Protein AF-A0A433MLY9-F1 (afdb_monomer)

Solvent-accessible surface area (backbone atoms only — not comparable to full-atom values): 7203 Å² total; per-residue (Å²): 138,83,82,79,78,81,70,78,76,76,71,72,67,75,70,84,70,76,49,42,46,62,37,40,50,53,26,40,56,45,32,49,52,45,22,71,72,70,66,44,72,66,36,51,52,51,35,58,51,45,57,54,37,39,57,35,33,45,54,26,50,55,26,49,78,68,78,50,72,43,65,69,41,34,51,52,26,37,52,45,41,50,54,51,49,55,52,46,54,56,48,55,71,72,67,62,87,55,69,55,62,52,50,30,45,52,31,48,52,53,23,35,54,45,42,51,47,52,53,52,51,53,55,51,54,55,64,75,76,107

Radius of gyration: 19.31 Å; Cα contacts (8 Å, |Δi|>4): 113; chains: 1; bounding box: 34×22×77 Å

Nearest PDB structures (foldseek):
  5arn-assembly1_A  TM=6.676E-01  e=1.419E+00  Methylosinus trichosporium OB3b
  4etr-assembly2_B  TM=3.488E-01  e=3.522E-01  Pseudomonas aeruginosa PAO1
  1yo7-assembly2_B  TM=5.978E-01  e=2.848E+00  Escherichia coli

Sequence (130 aa):
MSAVVDTPRAKTRPHDSHNPHDVMQQAHDVAEIAANNEGTDLYWGILSLIEKAIEKVERAHSALSVDAYSKELHDKASDELAGLLGVLNAVNTDVKDDGLLHAVETLVIVAKAQIDADNFQAVRASQVAA

pLDDT: mean 82.51, std 17.77, range [35.19, 97.56]

Structure (mmCIF, N/CA/C/O backbone):
data_AF-A0A433MLY9-F1
#
_entry.id   AF-A0A433MLY9-F1
#
loop_
_atom_site.group_PDB
_atom_site.id
_atom_site.type_symbol
_atom_site.label_atom_id
_atom_site.label_alt_id
_atom_site.label_comp_id
_atom_site.label_asym_id
_atom_site.label_entity_id
_atom_site.label_seq_id
_atom_site.pdbx_PDB_ins_code
_atom_site.Cartn_x
_atom_site.Cartn_y
_atom_site.Cartn_z
_atom_site.occupancy
_atom_site.B_iso_or_equiv
_atom_site.auth_seq_id
_atom_site.auth_comp_id
_atom_site.auth_asym_id
_atom_site.auth_atom_id
_atom_site.pdbx_PDB_model_num
ATOM 1 N N . MET A 1 1 ? -16.238 4.682 -58.759 1.00 42.78 1 MET A N 1
ATOM 2 C CA . MET A 1 1 ? -15.692 5.612 -57.750 1.00 42.78 1 MET A CA 1
ATOM 3 C C . MET A 1 1 ? -16.015 5.024 -56.386 1.00 42.78 1 MET A C 1
ATOM 5 O O . MET A 1 1 ? -17.149 5.143 -55.947 1.00 42.78 1 MET A O 1
ATOM 9 N N . SER A 1 2 ? -15.082 4.272 -55.798 1.00 41.66 2 SER A N 1
ATOM 10 C CA . SER A 1 2 ? -15.276 3.639 -54.486 1.00 41.66 2 SER A CA 1
ATOM 11 C C . SER A 1 2 ? -14.932 4.633 -53.388 1.00 41.66 2 SER A C 1
ATOM 13 O O . SER A 1 2 ? -13.820 5.157 -53.364 1.00 41.66 2 SER A O 1
ATOM 15 N N . ALA A 1 3 ? -15.886 4.889 -52.497 1.00 42.25 3 ALA A N 1
ATOM 16 C CA . ALA A 1 3 ? -15.644 5.618 -51.264 1.00 42.25 3 ALA A CA 1
ATOM 17 C C . ALA A 1 3 ? -14.763 4.753 -50.351 1.00 42.25 3 ALA A C 1
ATOM 19 O O . ALA A 1 3 ? -15.157 3.659 -49.949 1.00 42.25 3 ALA A O 1
ATOM 20 N N . VAL A 1 4 ? -13.556 5.236 -50.063 1.00 46.28 4 VAL A N 1
ATOM 21 C CA . VAL A 1 4 ? -12.710 4.696 -48.999 1.00 46.28 4 VAL A CA 1
ATOM 22 C C . VAL A 1 4 ? -13.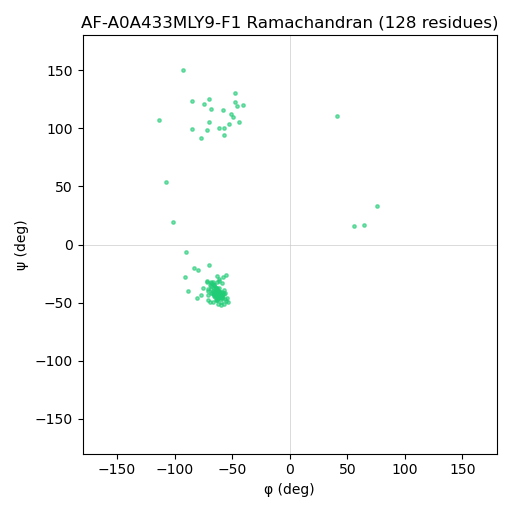385 5.081 -47.688 1.00 46.28 4 VAL A C 1
ATOM 24 O O . VAL A 1 4 ? -13.411 6.251 -47.314 1.00 46.28 4 VAL A O 1
ATOM 27 N N . VAL A 1 5 ? -14.008 4.103 -47.036 1.00 47.97 5 VAL A N 1
ATOM 28 C CA . VAL A 1 5 ? -14.509 4.252 -45.671 1.00 47.97 5 VAL A CA 1
ATOM 29 C C . VAL A 1 5 ? -13.285 4.278 -44.765 1.00 47.97 5 VAL A C 1
ATOM 31 O O . VAL A 1 5 ? -12.699 3.238 -44.464 1.00 47.97 5 VAL A O 1
ATOM 34 N N . ASP A 1 6 ? -12.876 5.485 -44.381 1.00 43.44 6 ASP A N 1
ATOM 35 C CA . ASP A 1 6 ? -11.891 5.708 -43.330 1.00 43.44 6 ASP A CA 1
ATOM 36 C C . ASP A 1 6 ? -12.468 5.128 -42.035 1.00 43.44 6 ASP A C 1
ATOM 38 O O . ASP A 1 6 ? -13.371 5.683 -41.404 1.00 43.44 6 ASP A O 1
ATOM 42 N N . THR A 1 7 ? -12.016 3.927 -41.688 1.00 49.31 7 THR A N 1
ATOM 43 C CA . THR A 1 7 ? -12.365 3.315 -40.411 1.00 49.31 7 THR A CA 1
ATOM 44 C C . THR A 1 7 ? -11.635 4.134 -39.353 1.00 49.31 7 THR A C 1
ATOM 46 O O . THR A 1 7 ? -10.413 4.268 -39.466 1.00 49.31 7 THR A O 1
ATOM 49 N N . PRO A 1 8 ? -12.307 4.695 -38.331 1.00 41.53 8 PRO A N 1
ATOM 50 C CA . PRO A 1 8 ? -11.596 5.397 -37.281 1.00 41.53 8 PRO A CA 1
ATOM 51 C C . PRO A 1 8 ? -10.623 4.395 -36.670 1.00 41.53 8 PRO A C 1
ATOM 53 O O . PRO A 1 8 ? -11.052 3.383 -36.112 1.00 41.53 8 PRO A O 1
ATOM 56 N N . ARG A 1 9 ? -9.312 4.649 -36.797 1.00 42.56 9 ARG A N 1
ATOM 57 C CA . ARG A 1 9 ? -8.309 3.992 -35.956 1.00 42.56 9 ARG A CA 1
ATOM 58 C C . ARG A 1 9 ? -8.829 4.172 -34.544 1.00 42.56 9 ARG A C 1
ATOM 60 O O . ARG A 1 9 ? -8.885 5.305 -34.063 1.00 42.56 9 ARG A O 1
ATOM 67 N N . ALA A 1 10 ? -9.274 3.080 -33.928 1.00 38.50 10 ALA A N 1
ATOM 68 C CA . ALA A 1 10 ? -9.569 3.067 -32.517 1.00 38.50 10 ALA A CA 1
ATOM 69 C C . ALA A 1 10 ? -8.300 3.597 -31.858 1.00 38.50 10 ALA A C 1
ATOM 71 O O . ALA A 1 10 ? -7.277 2.916 -31.822 1.00 38.50 10 ALA A O 1
ATOM 72 N N . LYS A 1 11 ? -8.339 4.861 -31.425 1.00 37.09 11 LYS A N 1
ATOM 73 C CA . LYS A 1 11 ? -7.452 5.326 -30.379 1.00 37.09 11 LYS A CA 1
ATOM 74 C C . LYS A 1 11 ? -7.788 4.368 -29.258 1.00 37.09 11 LYS A C 1
ATOM 76 O O . LYS A 1 11 ? -8.860 4.484 -28.663 1.00 37.09 11 LYS A O 1
ATOM 81 N N . THR A 1 12 ? -6.951 3.351 -29.073 1.00 39.16 12 THR A N 1
ATOM 82 C CA . THR A 1 12 ? -6.837 2.672 -27.795 1.00 39.16 12 THR A CA 1
ATOM 83 C C . THR A 1 12 ? -6.798 3.816 -26.809 1.00 39.16 12 THR A C 1
ATOM 85 O O . THR A 1 12 ? -5.849 4.605 -26.822 1.00 39.16 12 THR A O 1
ATOM 88 N N . ARG A 1 13 ? -7.914 4.019 -26.096 1.00 35.19 13 ARG A N 1
ATOM 89 C CA . ARG A 1 13 ? -7.937 4.951 -24.979 1.00 35.19 13 ARG A CA 1
ATOM 90 C C . ARG A 1 13 ? -6.693 4.573 -24.185 1.00 35.19 13 ARG A C 1
ATOM 92 O O . ARG A 1 13 ? -6.488 3.361 -24.025 1.00 35.19 13 ARG A O 1
ATOM 99 N N . PRO A 1 14 ? -5.823 5.524 -23.802 1.00 40.69 14 PRO A N 1
ATOM 100 C CA . PRO A 1 14 ? -4.822 5.178 -22.814 1.00 40.69 14 PRO A CA 1
ATOM 101 C C . PRO A 1 14 ? -5.626 4.477 -21.728 1.00 40.69 14 PRO A C 1
ATOM 103 O O . PRO A 1 14 ? -6.681 4.976 -21.329 1.00 40.69 14 PRO A O 1
ATOM 106 N N . HIS A 1 15 ? -5.248 3.233 -21.428 1.00 42.34 15 HIS A N 1
ATOM 107 C CA . HIS A 1 15 ? -5.711 2.579 -20.220 1.00 42.34 15 HIS A CA 1
ATOM 108 C C . HIS A 1 15 ? -5.643 3.688 -19.178 1.00 42.34 15 HIS A C 1
ATOM 110 O O . HIS A 1 15 ? -4.575 4.295 -19.079 1.00 42.34 15 HIS A O 1
ATOM 116 N N . ASP A 1 16 ? -6.757 4.053 -18.539 1.00 42.88 16 ASP A N 1
ATOM 117 C CA . ASP A 1 16 ? -6.685 4.896 -17.354 1.00 42.88 16 ASP A CA 1
ATOM 118 C C . ASP A 1 16 ? -5.774 4.093 -16.424 1.00 42.88 16 ASP A C 1
ATOM 120 O O . ASP A 1 16 ? -6.162 3.059 -15.866 1.00 42.88 16 ASP A O 1
ATOM 124 N N . SER A 1 17 ? -4.484 4.417 -16.480 1.00 50.91 17 SER A N 1
ATOM 125 C CA . SER A 1 17 ? -3.414 3.688 -15.839 1.00 50.91 17 SER A CA 1
ATOM 126 C C . SER A 1 17 ? -3.569 4.134 -14.415 1.00 50.91 17 SER A C 1
ATOM 128 O O . SER A 1 17 ? -3.144 5.229 -14.056 1.00 50.91 17 SER A O 1
ATOM 130 N N . HIS A 1 18 ? -4.348 3.358 -13.672 1.00 65.62 18 HIS A N 1
ATOM 131 C CA . HIS A 1 18 ? -4.602 3.598 -12.271 1.00 65.62 18 HIS A CA 1
ATOM 132 C C . HIS A 1 18 ? -3.228 3.761 -11.625 1.00 65.62 18 HIS A C 1
ATOM 134 O O . HIS A 1 18 ? -2.403 2.850 -11.682 1.00 65.62 18 HIS A O 1
ATOM 140 N N . ASN A 1 19 ? -2.950 4.978 -11.170 1.00 84.50 19 ASN A N 1
ATOM 141 C CA . ASN A 1 19 ? -1.659 5.346 -10.635 1.00 84.50 19 ASN A CA 1
ATOM 142 C C . ASN A 1 19 ? -1.551 4.708 -9.245 1.00 84.50 19 ASN A C 1
ATOM 144 O O . ASN A 1 19 ? -2.395 5.019 -8.398 1.00 84.50 19 ASN A O 1
ATOM 148 N N . PRO A 1 20 ? -0.550 3.849 -8.978 1.00 90.75 20 PRO A N 1
ATOM 149 C CA . PRO A 1 20 ? -0.419 3.209 -7.672 1.00 90.75 20 PRO A CA 1
ATOM 150 C C . PRO A 1 20 ? -0.305 4.235 -6.541 1.00 90.75 20 PRO A C 1
ATOM 152 O O . PRO A 1 20 ? -0.750 3.965 -5.429 1.00 90.75 20 PRO A O 1
ATOM 155 N N . HIS A 1 21 ? 0.216 5.433 -6.824 1.00 92.62 21 HIS A N 1
ATOM 156 C CA . HIS A 1 21 ? 0.247 6.535 -5.868 1.00 92.62 21 HIS A CA 1
ATOM 157 C C . HIS A 1 21 ? -1.160 7.021 -5.488 1.00 92.62 21 HIS A C 1
ATOM 159 O O . HIS A 1 21 ? -1.467 7.137 -4.306 1.00 92.62 21 HIS A O 1
ATOM 165 N N . ASP A 1 22 ? -2.042 7.242 -6.466 1.00 93.19 22 ASP A N 1
ATOM 166 C CA . ASP A 1 22 ? -3.407 7.722 -6.209 1.00 93.19 22 ASP A CA 1
ATOM 167 C C . ASP A 1 22 ? -4.234 6.676 -5.448 1.00 93.19 22 ASP A C 1
ATOM 169 O O . ASP A 1 22 ? -5.039 7.018 -4.583 1.00 93.19 22 ASP A O 1
ATOM 173 N N . VAL A 1 23 ? -4.009 5.387 -5.729 1.00 94.62 23 VAL A N 1
ATOM 174 C CA . VAL A 1 23 ? -4.629 4.281 -4.981 1.00 94.62 23 VAL A CA 1
ATOM 175 C C . VAL A 1 23 ? -4.141 4.263 -3.531 1.00 94.62 23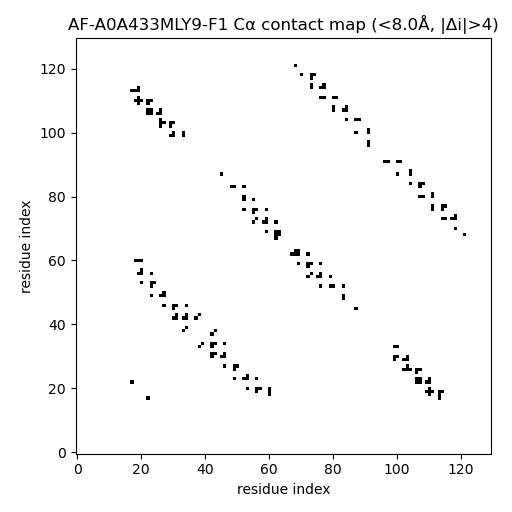 VAL A C 1
ATOM 177 O O . VAL A 1 23 ? -4.938 4.075 -2.613 1.00 94.62 23 VAL A O 1
ATOM 180 N N . MET A 1 24 ? -2.848 4.499 -3.303 1.00 96.88 24 MET A N 1
ATOM 181 C CA . MET A 1 24 ? -2.306 4.596 -1.949 1.00 96.88 24 MET A CA 1
ATOM 182 C C . MET A 1 24 ? -2.799 5.840 -1.206 1.00 96.88 24 MET A C 1
ATOM 184 O O . MET A 1 24 ? -3.040 5.753 -0.004 1.00 96.88 24 MET A O 1
ATOM 188 N N . GLN A 1 25 ? -3.032 6.957 -1.899 1.00 96.75 25 GLN A N 1
ATOM 189 C CA . GLN A 1 25 ? -3.659 8.131 -1.293 1.00 96.75 25 GLN A CA 1
ATOM 190 C C . GLN A 1 25 ? -5.095 7.828 -0.844 1.00 96.75 25 GLN A C 1
ATOM 192 O O . GLN A 1 25 ? -5.481 8.194 0.258 1.00 96.75 25 GLN A O 1
ATOM 197 N N . GLN A 1 26 ? -5.864 7.066 -1.628 1.00 96.19 26 GLN A N 1
ATOM 198 C CA . GLN A 1 26 ? -7.184 6.597 -1.187 1.00 96.19 26 GLN A CA 1
ATOM 199 C C . GLN A 1 26 ? -7.088 5.681 0.042 1.00 96.19 26 GLN A C 1
ATOM 201 O O . GLN A 1 26 ? -7.934 5.754 0.931 1.00 96.19 26 GLN A O 1
ATOM 206 N N . ALA A 1 27 ? -6.066 4.820 0.116 1.00 96.31 27 ALA A N 1
ATOM 207 C CA . ALA A 1 27 ? -5.846 3.976 1.290 1.00 96.31 27 ALA A 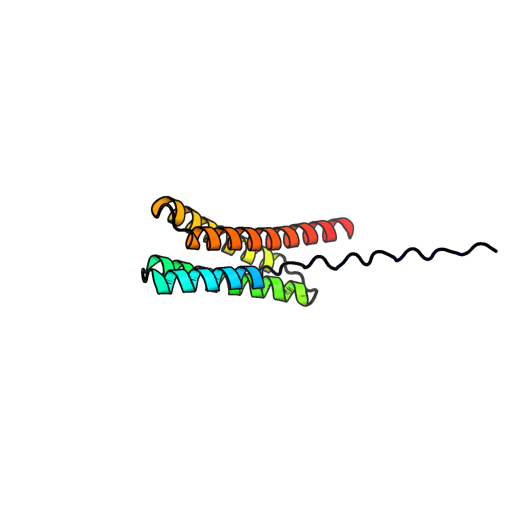CA 1
ATOM 208 C C . ALA A 1 27 ? -5.535 4.813 2.543 1.00 96.31 27 ALA A C 1
ATOM 210 O O . ALA A 1 27 ? -6.009 4.477 3.628 1.00 96.31 27 ALA A O 1
ATOM 211 N N . HIS A 1 28 ? -4.781 5.907 2.386 1.00 97.06 28 HIS A N 1
ATOM 212 C CA . HIS A 1 28 ? -4.512 6.877 3.450 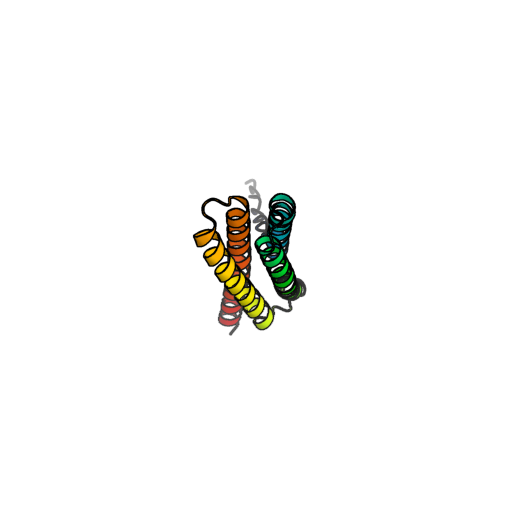1.00 97.06 28 HIS A CA 1
ATOM 213 C C . HIS A 1 28 ? -5.793 7.541 3.938 1.00 97.06 28 HIS A C 1
ATOM 215 O O . HIS A 1 28 ? -6.078 7.449 5.128 1.00 97.06 28 HIS A O 1
ATOM 221 N N . ASP A 1 29 ? -6.613 8.075 3.032 1.00 96.31 29 ASP A N 1
ATOM 222 C CA . ASP A 1 29 ? -7.868 8.739 3.394 1.00 96.31 29 ASP A CA 1
ATOM 223 C C . ASP A 1 29 ? -8.796 7.795 4.192 1.00 96.31 29 ASP A C 1
ATOM 225 O O . ASP A 1 29 ? -9.383 8.175 5.207 1.00 96.31 29 ASP A O 1
ATOM 229 N N . VAL A 1 30 ? -8.908 6.526 3.775 1.00 93.75 30 VAL A N 1
ATOM 230 C CA . VAL A 1 30 ? -9.725 5.522 4.482 1.00 93.75 30 VAL A CA 1
ATOM 231 C C . VAL A 1 30 ? -9.135 5.184 5.855 1.00 93.75 30 VAL A C 1
ATOM 233 O O . VAL A 1 30 ? -9.881 5.071 6.831 1.00 93.75 30 VAL A O 1
ATOM 236 N N . ALA A 1 31 ? -7.813 5.039 5.956 1.00 93.31 31 ALA A N 1
ATOM 237 C CA . ALA A 1 31 ? -7.144 4.761 7.223 1.00 93.31 31 ALA A CA 1
ATOM 238 C C . ALA A 1 31 ? -7.211 5.945 8.197 1.00 93.31 31 ALA A C 1
ATOM 240 O O . ALA A 1 31 ? -7.378 5.731 9.395 1.00 93.31 31 ALA A O 1
ATOM 241 N N . GLU A 1 32 ? -7.142 7.182 7.702 1.00 95.12 32 GLU A N 1
ATOM 242 C CA . GLU A 1 32 ? -7.318 8.394 8.501 1.00 95.12 32 GLU A CA 1
ATOM 243 C C . GLU A 1 32 ? -8.748 8.477 9.048 1.00 95.12 32 GLU A C 1
ATOM 245 O O . GLU A 1 32 ? -8.946 8.756 10.232 1.00 95.12 32 GLU A O 1
ATOM 250 N N . ILE A 1 33 ? -9.757 8.168 8.227 1.00 92.75 33 ILE A N 1
ATOM 251 C CA . ILE A 1 33 ? -11.151 8.075 8.683 1.00 92.75 33 ILE A CA 1
ATOM 252 C C . ILE A 1 33 ? -11.288 7.017 9.785 1.00 92.75 33 ILE A C 1
ATOM 254 O O . ILE A 1 33 ? -11.908 7.287 10.814 1.00 92.75 33 ILE A O 1
ATOM 258 N N . ALA A 1 34 ? -10.701 5.832 9.600 1.00 88.81 34 ALA A N 1
ATOM 259 C CA . ALA A 1 34 ? -10.737 4.768 10.602 1.00 88.81 34 ALA A CA 1
ATOM 260 C C . ALA A 1 34 ? -10.044 5.190 11.911 1.00 88.81 34 ALA A C 1
ATOM 262 O O . ALA A 1 34 ? -10.615 5.036 12.991 1.00 88.81 34 ALA A O 1
ATOM 263 N N . ALA A 1 35 ? -8.865 5.814 11.820 1.00 91.44 35 ALA A N 1
ATOM 264 C CA . ALA A 1 35 ? -8.119 6.319 12.971 1.00 91.44 35 ALA A CA 1
ATOM 265 C C . ALA A 1 35 ? -8.876 7.405 13.741 1.00 91.44 35 ALA A C 1
ATOM 267 O O . ALA A 1 35 ? -8.896 7.384 14.972 1.00 91.44 35 ALA A O 1
ATOM 268 N N . ASN A 1 36 ? -9.550 8.311 13.033 1.00 91.06 36 ASN A N 1
ATOM 269 C CA . ASN A 1 36 ? -10.355 9.363 13.646 1.00 91.06 36 ASN A CA 1
ATOM 270 C C . ASN A 1 36 ? -11.649 8.837 14.288 1.00 91.06 36 ASN A C 1
ATOM 272 O O . ASN A 1 36 ? -12.098 9.403 15.284 1.00 91.06 36 ASN A O 1
ATOM 276 N N . ASN A 1 37 ? -12.250 7.776 13.739 1.00 86.62 37 ASN A N 1
ATOM 277 C CA . ASN A 1 37 ? -13.502 7.211 14.252 1.00 86.62 37 ASN A CA 1
ATOM 278 C C . ASN A 1 37 ? -13.290 6.292 15.461 1.00 86.62 37 ASN A C 1
ATOM 280 O O . ASN A 1 37 ? -14.017 6.400 16.446 1.00 86.62 37 ASN A O 1
ATOM 284 N N . GLU A 1 38 ? -12.309 5.394 15.385 1.00 83.50 38 GLU A N 1
ATOM 285 C CA . GLU A 1 38 ? -12.064 4.375 16.413 1.00 83.50 38 GLU A CA 1
ATOM 286 C C . GLU A 1 38 ? -11.076 4.865 17.481 1.00 83.50 38 GLU A C 1
ATOM 288 O O . GLU A 1 38 ? -11.126 4.441 18.636 1.00 83.50 38 GLU A O 1
ATOM 293 N N . GLY A 1 39 ? -10.168 5.779 17.115 1.00 74.31 39 GLY A N 1
ATOM 294 C CA . GLY A 1 39 ? -9.259 6.441 18.051 1.00 74.31 39 GLY A CA 1
ATOM 295 C C . GLY A 1 39 ? -8.248 5.519 18.738 1.00 74.31 39 GLY A C 1
ATOM 296 O O . GLY A 1 39 ? -7.680 5.913 19.756 1.00 74.31 39 GLY A O 1
ATOM 297 N N . THR A 1 40 ? -8.022 4.304 18.228 1.00 83.88 40 THR A N 1
ATOM 298 C CA . THR A 1 40 ? -7.085 3.344 18.833 1.00 83.88 40 THR A CA 1
ATOM 299 C C . THR A 1 40 ? -5.682 3.446 18.229 1.00 83.88 40 THR A C 1
ATOM 301 O O . THR A 1 40 ? -5.513 3.757 17.047 1.00 83.88 40 THR A O 1
ATOM 304 N N . ASP A 1 41 ? -4.660 3.130 19.035 1.00 88.56 41 ASP A N 1
ATOM 305 C CA . ASP A 1 41 ? -3.247 3.124 18.617 1.00 88.56 41 ASP A CA 1
ATOM 306 C C . ASP A 1 41 ? -2.987 2.226 17.396 1.00 88.56 41 ASP A C 1
ATOM 308 O O . ASP A 1 41 ? -2.063 2.473 16.621 1.00 88.56 41 ASP A O 1
ATOM 312 N N . LEU A 1 42 ? -3.818 1.198 17.202 1.00 89.81 42 LEU A N 1
ATOM 313 C CA . LEU A 1 42 ? -3.760 0.299 16.055 1.00 89.81 42 LEU A CA 1
ATOM 314 C C . LEU A 1 42 ? -3.951 1.058 14.735 1.00 89.81 42 LEU A C 1
ATOM 316 O O . LEU A 1 42 ? -3.120 0.937 13.836 1.00 89.81 42 LEU A O 1
ATOM 320 N N . TYR A 1 43 ? -5.012 1.861 14.622 1.00 90.94 43 TYR A N 1
ATOM 321 C CA . TYR A 1 43 ? -5.305 2.596 13.390 1.00 90.94 43 TYR A CA 1
ATOM 322 C C . TYR A 1 43 ? -4.278 3.691 13.122 1.00 90.94 43 TYR A C 1
ATOM 324 O O . TYR A 1 43 ? -3.857 3.860 11.981 1.00 90.94 43 TYR A O 1
ATOM 332 N N . TRP A 1 44 ? -3.804 4.379 14.165 1.00 93.44 44 TRP A N 1
ATOM 333 C CA . TRP A 1 44 ? -2.707 5.343 14.032 1.00 93.44 44 TRP A CA 1
ATOM 334 C C . TRP A 1 44 ? -1.404 4.675 13.576 1.00 93.44 44 TRP A C 1
ATOM 336 O O . TRP A 1 44 ? -0.665 5.228 12.755 1.00 93.44 44 TRP A O 1
ATOM 346 N N . GLY A 1 45 ? -1.142 3.459 14.062 1.00 94.06 45 GLY A N 1
ATOM 347 C CA . GLY A 1 45 ? -0.036 2.627 13.600 1.00 94.06 45 GLY A CA 1
ATOM 348 C C . GLY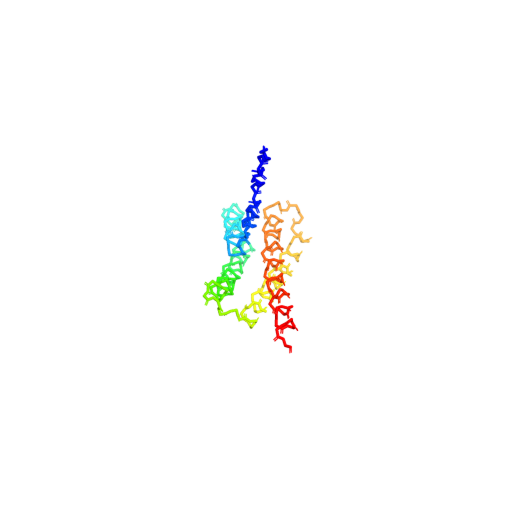 A 1 45 ? -0.166 2.255 12.122 1.00 94.06 45 GLY A C 1
ATOM 349 O O . GLY A 1 45 ? 0.801 2.392 11.374 1.00 94.06 45 GLY A O 1
ATOM 350 N N . ILE A 1 46 ? -1.357 1.845 11.680 1.00 93.94 46 ILE A N 1
ATOM 351 C CA . ILE A 1 46 ? -1.641 1.504 10.277 1.00 93.94 46 ILE A CA 1
ATOM 352 C C . ILE A 1 46 ? -1.506 2.731 9.373 1.00 93.94 46 ILE A C 1
ATOM 354 O O . ILE A 1 46 ? -0.832 2.650 8.346 1.00 93.94 46 ILE A O 1
ATOM 358 N N . LEU A 1 47 ? -2.057 3.878 9.777 1.00 95.56 47 LEU A N 1
ATOM 359 C CA . LEU A 1 47 ? -1.924 5.140 9.049 1.00 95.56 47 LEU A CA 1
ATOM 360 C C . LEU A 1 47 ? -0.449 5.513 8.843 1.00 95.56 47 LEU A C 1
ATOM 362 O O . LEU A 1 47 ? -0.023 5.769 7.719 1.00 95.56 47 LEU A O 1
ATOM 366 N N . SER A 1 48 ? 0.365 5.416 9.899 1.00 95.94 48 SER A N 1
ATOM 367 C CA . SER A 1 48 ? 1.809 5.689 9.831 1.00 95.94 48 SER A CA 1
ATOM 368 C C . SER A 1 48 ? 2.560 4.749 8.876 1.00 95.94 48 SER A C 1
ATOM 370 O O . SER A 1 48 ? 3.585 5.123 8.300 1.00 95.94 48 SER A O 1
ATOM 372 N N . LEU A 1 49 ? 2.107 3.500 8.729 1.00 96.69 49 LEU A N 1
ATOM 373 C CA . LEU A 1 49 ? 2.687 2.552 7.772 1.00 96.69 49 LEU A CA 1
ATOM 374 C C . LEU A 1 49 ? 2.265 2.878 6.334 1.00 96.69 49 LEU A C 1
ATOM 376 O O . LEU A 1 49 ? 3.088 2.784 5.425 1.00 96.69 49 LEU A O 1
ATOM 380 N N . ILE A 1 50 ? 1.021 3.310 6.130 1.00 96.94 50 ILE A N 1
ATOM 381 C CA . ILE A 1 50 ? 0.521 3.741 4.820 1.00 96.94 50 ILE A CA 1
ATOM 382 C C . ILE A 1 50 ? 1.281 4.973 4.324 1.00 96.94 50 ILE A C 1
ATOM 384 O O . ILE A 1 50 ? 1.713 4.988 3.176 1.00 96.94 50 ILE A O 1
ATOM 388 N N . GLU A 1 51 ? 1.528 5.963 5.183 1.00 97.00 51 GLU A N 1
ATOM 389 C CA . GLU A 1 51 ? 2.306 7.162 4.832 1.00 97.00 51 GLU A CA 1
ATOM 390 C C . GLU A 1 51 ? 3.725 6.817 4.354 1.00 97.00 51 GLU A C 1
ATOM 392 O O . GLU A 1 51 ? 4.210 7.354 3.357 1.00 97.00 51 GLU A O 1
ATOM 397 N N . LYS A 1 52 ? 4.382 5.854 5.013 1.00 96.12 52 LYS A N 1
ATOM 398 C CA . LYS A 1 52 ? 5.693 5.346 4.575 1.00 96.12 52 LYS A CA 1
ATOM 399 C C . LYS A 1 52 ? 5.612 4.633 3.230 1.00 96.12 52 LYS A C 1
ATOM 401 O O . LYS A 1 52 ? 6.495 4.813 2.389 1.00 96.12 52 LYS A O 1
ATOM 406 N N . ALA A 1 53 ? 4.573 3.828 3.021 1.00 96.50 53 ALA A N 1
ATOM 407 C CA . ALA A 1 53 ? 4.362 3.128 1.762 1.00 96.50 53 ALA A CA 1
ATOM 408 C C . ALA A 1 53 ? 4.098 4.107 0.605 1.00 96.50 53 ALA A C 1
ATOM 410 O O . ALA A 1 53 ? 4.672 3.927 -0.471 1.00 96.50 53 ALA A O 1
ATOM 411 N N . ILE A 1 54 ? 3.331 5.180 0.839 1.00 97.00 54 ILE A N 1
ATOM 412 C CA . ILE A 1 54 ? 3.120 6.270 -0.128 1.00 97.00 54 ILE A CA 1
ATOM 413 C C . ILE A 1 54 ? 4.458 6.852 -0.581 1.00 97.00 54 ILE A C 1
ATOM 415 O O . ILE A 1 54 ? 4.699 6.922 -1.781 1.00 97.00 54 ILE A O 1
ATOM 419 N N . GLU A 1 55 ? 5.370 7.173 0.343 1.00 95.38 55 GLU A N 1
ATOM 420 C CA . GLU A 1 55 ? 6.691 7.722 -0.002 1.00 95.38 55 GLU A CA 1
ATOM 421 C C . GLU A 1 55 ? 7.483 6.788 -0.941 1.00 95.38 55 GLU A C 1
ATOM 423 O O . GLU A 1 55 ? 8.181 7.236 -1.857 1.00 95.38 55 GLU A O 1
ATOM 428 N N . LYS A 1 56 ? 7.402 5.464 -0.736 1.00 94.50 56 LYS A N 1
ATOM 429 C CA . LYS A 1 56 ? 8.079 4.491 -1.614 1.00 94.50 56 LYS A CA 1
ATOM 430 C C . LYS A 1 56 ? 7.422 4.414 -2.986 1.00 94.50 56 LYS A C 1
ATOM 432 O O . LYS A 1 56 ? 8.134 4.394 -3.992 1.00 94.50 56 LYS A O 1
ATOM 437 N N . VAL A 1 57 ? 6.093 4.395 -3.022 1.00 94.19 57 VAL A N 1
ATOM 438 C CA . VAL A 1 57 ? 5.312 4.345 -4.261 1.00 94.19 57 VAL A CA 1
ATOM 439 C C . VAL A 1 57 ? 5.496 5.623 -5.079 1.00 94.19 57 VAL A C 1
ATOM 441 O O . VAL A 1 57 ? 5.728 5.534 -6.281 1.00 94.19 57 VAL A O 1
ATOM 444 N N . GLU A 1 58 ? 5.508 6.797 -4.446 1.00 93.31 58 GLU A N 1
ATOM 445 C CA . GLU A 1 58 ? 5.776 8.085 -5.096 1.00 93.31 58 GLU A CA 1
ATOM 446 C C . GLU A 1 58 ? 7.152 8.095 -5.770 1.00 93.31 58 GLU A C 1
ATOM 448 O O . GLU A 1 58 ? 7.289 8.522 -6.918 1.00 93.31 58 GLU A O 1
ATOM 453 N N . ARG A 1 59 ? 8.184 7.577 -5.092 1.00 91.88 59 ARG A N 1
ATOM 454 C CA . ARG A 1 59 ? 9.541 7.482 -5.654 1.00 91.88 59 ARG A CA 1
ATOM 455 C C . ARG A 1 59 ? 9.616 6.523 -6.838 1.00 91.88 59 ARG A C 1
ATOM 457 O O . ARG A 1 59 ? 10.274 6.847 -7.826 1.00 91.88 59 ARG A O 1
ATOM 464 N N . ALA A 1 60 ? 8.967 5.362 -6.750 1.00 89.69 60 ALA A N 1
ATOM 465 C CA . ALA A 1 60 ? 8.893 4.414 -7.861 1.00 89.69 60 ALA A CA 1
ATOM 466 C C . ALA A 1 60 ? 8.156 5.026 -9.064 1.00 89.69 60 ALA A C 1
ATOM 468 O O . ALA A 1 60 ? 8.685 5.032 -10.176 1.00 89.69 60 ALA A O 1
ATOM 469 N N . HIS A 1 61 ? 6.999 5.642 -8.819 1.00 87.06 61 HIS A N 1
ATOM 470 C CA . HIS A 1 61 ? 6.191 6.298 -9.842 1.00 87.06 61 HIS A CA 1
ATOM 471 C C . HIS A 1 61 ? 6.925 7.475 -10.502 1.00 87.06 61 HIS A C 1
ATOM 473 O O . HIS A 1 61 ? 6.936 7.604 -11.725 1.00 87.06 61 HIS A O 1
ATOM 479 N N . SER A 1 62 ? 7.610 8.301 -9.711 1.00 86.44 62 SER A N 1
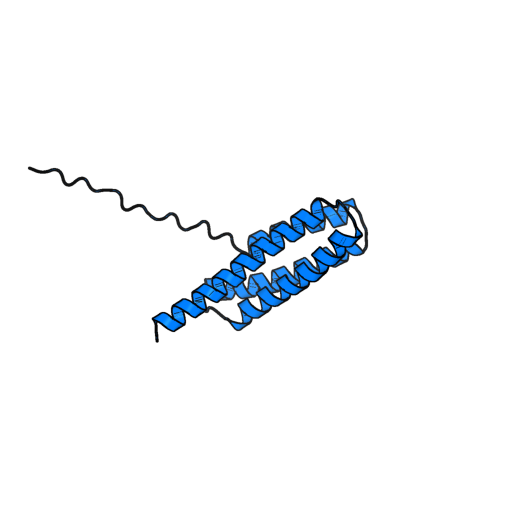ATOM 480 C CA . SER A 1 62 ? 8.402 9.428 -10.218 1.00 86.44 62 SER A CA 1
ATOM 481 C C . SER A 1 62 ? 9.565 8.978 -11.102 1.00 86.44 62 SER A C 1
ATOM 483 O O . SER A 1 62 ? 9.927 9.676 -12.042 1.00 86.44 62 SER A O 1
ATOM 485 N N . ALA A 1 63 ? 10.156 7.809 -10.834 1.00 82.19 63 ALA A N 1
ATOM 486 C CA . ALA A 1 63 ? 11.184 7.237 -11.702 1.00 82.19 63 ALA A CA 1
ATOM 487 C C . ALA A 1 63 ? 10.605 6.770 -13.048 1.00 82.19 63 ALA A C 1
ATOM 489 O O . ALA A 1 63 ? 11.259 6.900 -14.082 1.00 82.19 63 ALA A O 1
ATOM 490 N N . LEU A 1 64 ? 9.369 6.263 -13.046 1.00 75.31 64 LEU A N 1
ATOM 491 C CA . LEU A 1 64 ? 8.657 5.866 -14.259 1.00 75.31 64 LEU A CA 1
ATOM 492 C C . LEU A 1 64 ? 8.283 7.081 -15.128 1.00 75.31 64 LEU A C 1
ATOM 494 O O . LEU A 1 64 ? 8.447 7.033 -16.343 1.00 75.31 64 LEU A O 1
ATOM 498 N N . SER A 1 65 ? 7.824 8.180 -14.518 1.00 71.00 65 SER A N 1
ATOM 499 C CA . SER A 1 65 ? 7.336 9.368 -15.239 1.00 71.00 65 SER A CA 1
ATOM 500 C C . SER A 1 65 ? 8.423 10.180 -15.955 1.00 71.00 65 SER A C 1
ATOM 502 O O . SER A 1 65 ? 8.108 10.961 -16.852 1.00 71.00 65 SER A O 1
ATOM 504 N N . VAL A 1 66 ? 9.696 9.986 -15.598 1.00 73.19 66 VAL A N 1
ATOM 505 C CA . VAL A 1 66 ? 10.856 10.633 -16.241 1.00 73.19 66 VAL A CA 1
ATOM 506 C C . VAL A 1 66 ? 11.599 9.711 -17.220 1.00 73.19 66 VAL A C 1
ATOM 508 O O . VAL A 1 66 ? 12.770 9.949 -17.511 1.00 73.19 66 VAL A O 1
ATOM 511 N N . ASP A 1 67 ? 10.949 8.641 -17.697 1.00 66.94 67 ASP A N 1
ATOM 512 C CA . ASP A 1 67 ? 11.529 7.588 -18.554 1.00 66.94 67 ASP A CA 1
ATOM 513 C C . ASP A 1 67 ? 12.781 6.901 -17.955 1.00 66.94 67 ASP A C 1
ATOM 515 O O . ASP A 1 67 ? 13.519 6.196 -18.645 1.00 66.94 67 ASP A O 1
ATOM 519 N N . ALA A 1 68 ? 13.023 7.060 -16.650 1.00 75.88 68 ALA A N 1
ATOM 520 C CA . ALA A 1 68 ? 14.164 6.491 -15.936 1.00 75.88 68 ALA A CA 1
ATOM 521 C C . ALA A 1 68 ? 13.716 5.336 -15.040 1.00 75.88 68 ALA A C 1
ATOM 523 O O . ALA A 1 68 ? 13.982 5.332 -13.833 1.00 75.88 68 ALA A O 1
ATOM 524 N N . TYR A 1 69 ? 13.024 4.357 -15.634 1.00 82.25 69 TYR A N 1
ATOM 525 C CA . TYR A 1 69 ? 12.557 3.181 -14.910 1.00 82.25 69 TYR A CA 1
ATOM 526 C C . TYR A 1 69 ? 13.679 2.609 -14.029 1.00 82.25 69 TYR A C 1
ATOM 528 O O . TYR A 1 69 ? 14.739 2.201 -14.513 1.00 82.25 69 TYR A O 1
ATOM 536 N N . SER A 1 70 ? 13.429 2.573 -12.721 1.00 88.19 70 SER A N 1
ATOM 537 C CA . SER A 1 70 ? 14.359 2.032 -11.739 1.00 88.19 70 SER A CA 1
ATOM 538 C C . SER A 1 70 ? 13.762 0.787 -11.113 1.00 88.19 70 SER A C 1
ATOM 540 O O . SER A 1 70 ? 12.852 0.874 -10.283 1.00 88.19 70 SER A O 1
ATOM 542 N N . LYS A 1 71 ? 14.309 -0.373 -11.493 1.00 88.56 71 LYS A N 1
ATOM 543 C CA . LYS A 1 71 ? 13.918 -1.666 -10.921 1.00 88.56 71 LYS A CA 1
ATOM 544 C C . LYS A 1 71 ? 14.080 -1.668 -9.402 1.00 88.56 71 LYS A C 1
ATOM 546 O O . LYS A 1 71 ? 13.203 -2.134 -8.698 1.00 88.56 71 LYS A O 1
ATOM 551 N N . GLU A 1 72 ? 15.165 -1.089 -8.895 1.00 92.25 72 GLU A N 1
ATOM 552 C CA . GLU A 1 72 ? 15.421 -1.019 -7.455 1.00 92.25 72 GLU A CA 1
ATOM 553 C C . GLU A 1 72 ? 14.330 -0.236 -6.708 1.00 92.25 72 GLU A C 1
ATOM 555 O O . GLU A 1 72 ? 13.932 -0.629 -5.613 1.00 92.25 72 GLU A O 1
ATOM 560 N N . LEU A 1 73 ? 13.834 0.867 -7.280 1.00 93.19 73 LEU A N 1
ATOM 561 C CA . LEU A 1 73 ? 12.768 1.651 -6.650 1.00 93.19 73 LEU A CA 1
ATOM 562 C C . LEU A 1 73 ? 11.424 0.917 -6.680 1.00 93.19 73 LEU A C 1
ATOM 564 O O . LEU A 1 73 ? 10.716 0.932 -5.675 1.00 93.19 73 LEU A O 1
ATOM 568 N N . HIS A 1 74 ? 11.100 0.239 -7.783 1.00 92.12 74 HIS A N 1
ATOM 569 C CA . HIS A 1 74 ? 9.867 -0.543 -7.897 1.00 92.12 74 HIS A CA 1
ATOM 570 C C . HIS A 1 74 ? 9.903 -1.813 -7.032 1.00 92.12 74 HIS A C 1
ATOM 572 O O . HIS A 1 74 ? 8.906 -2.133 -6.392 1.00 92.12 74 HIS A O 1
ATOM 578 N N . ASP A 1 75 ? 11.046 -2.502 -6.934 1.00 93.75 75 ASP A N 1
ATOM 579 C CA . ASP A 1 75 ? 11.244 -3.627 -6.007 1.00 93.75 75 ASP A CA 1
ATOM 580 C C . ASP A 1 75 ? 11.032 -3.166 -4.553 1.00 93.75 75 ASP A C 1
ATOM 582 O O . ASP A 1 75 ? 10.234 -3.754 -3.829 1.00 93.75 75 ASP A O 1
ATOM 586 N N . LYS A 1 76 ? 11.666 -2.055 -4.140 1.00 95.81 76 LYS A N 1
ATOM 587 C CA . LYS A 1 76 ? 11.496 -1.493 -2.786 1.00 95.81 76 LYS A CA 1
ATOM 588 C C . LYS A 1 76 ? 10.050 -1.104 -2.485 1.00 95.81 76 LYS A C 1
ATOM 590 O O . LYS A 1 76 ? 9.591 -1.326 -1.370 1.00 95.81 76 LYS A O 1
ATOM 595 N N . ALA A 1 77 ? 9.343 -0.513 -3.449 1.00 95.81 77 ALA A N 1
ATOM 596 C CA . ALA A 1 77 ? 7.928 -0.190 -3.290 1.00 95.81 77 ALA A CA 1
ATOM 597 C C . ALA A 1 77 ? 7.074 -1.462 -3.161 1.00 95.81 77 ALA A C 1
ATOM 599 O O . ALA A 1 77 ? 6.231 -1.539 -2.272 1.00 95.81 77 ALA A O 1
ATOM 600 N N . SER A 1 78 ? 7.327 -2.484 -3.986 1.00 95.94 78 SER A N 1
ATOM 601 C CA . SER A 1 78 ? 6.653 -3.786 -3.883 1.00 95.94 78 SER A CA 1
ATOM 602 C C . SER A 1 78 ? 6.872 -4.440 -2.515 1.00 95.94 78 SER A C 1
ATOM 604 O O . SER A 1 78 ? 5.913 -4.937 -1.920 1.00 95.94 78 SER A O 1
ATOM 606 N N . ASP A 1 79 ? 8.108 -4.442 -2.013 1.00 97.31 79 ASP A N 1
ATOM 607 C CA . ASP A 1 79 ? 8.461 -5.053 -0.729 1.00 97.31 79 ASP A CA 1
ATOM 608 C C . ASP A 1 79 ? 7.804 -4.322 0.449 1.00 97.31 79 ASP A C 1
ATOM 610 O O . ASP A 1 79 ? 7.268 -4.965 1.354 1.00 97.31 79 ASP A O 1
ATOM 614 N N . GLU A 1 80 ? 7.776 -2.986 0.419 1.00 97.56 80 GLU A N 1
ATOM 615 C CA . GLU A 1 80 ? 7.092 -2.177 1.435 1.00 97.56 80 GLU A CA 1
ATOM 616 C C . GLU A 1 80 ? 5.586 -2.484 1.460 1.00 97.56 80 GLU A C 1
ATOM 618 O O . GLU A 1 80 ? 5.017 -2.742 2.522 1.00 97.56 80 GLU A O 1
ATOM 623 N N . LEU A 1 81 ? 4.943 -2.542 0.286 1.00 97.44 81 LEU A N 1
ATOM 624 C CA . LEU A 1 81 ? 3.523 -2.885 0.174 1.00 97.44 81 LEU A CA 1
ATOM 625 C C . LEU A 1 81 ? 3.243 -4.328 0.617 1.00 97.44 81 LEU A C 1
ATOM 627 O O . LEU A 1 81 ? 2.225 -4.585 1.255 1.00 97.44 81 LEU A O 1
ATOM 631 N N . ALA A 1 82 ? 4.145 -5.275 0.340 1.00 97.25 82 ALA A N 1
ATOM 632 C CA . ALA A 1 82 ? 4.032 -6.644 0.844 1.00 97.25 82 ALA A CA 1
ATOM 633 C C . ALA A 1 82 ? 4.107 -6.698 2.380 1.00 97.25 82 ALA A C 1
ATOM 635 O O . ALA A 1 82 ? 3.330 -7.418 3.010 1.00 97.25 82 ALA A O 1
ATOM 636 N N . GLY A 1 83 ? 5.010 -5.918 2.982 1.00 96.88 83 GLY A N 1
ATOM 637 C CA . GLY A 1 83 ? 5.112 -5.775 4.433 1.00 96.88 83 GLY A CA 1
ATOM 638 C C . GLY A 1 83 ? 3.834 -5.201 5.047 1.00 96.88 83 GLY A C 1
ATOM 639 O O . GLY A 1 83 ? 3.307 -5.764 6.008 1.00 96.88 83 GLY A O 1
ATOM 640 N N . LEU A 1 84 ? 3.292 -4.136 4.447 1.00 97.19 84 LEU A N 1
ATOM 641 C CA . LEU A 1 84 ? 2.030 -3.522 4.864 1.00 97.19 84 LEU A CA 1
ATOM 642 C C . LEU A 1 84 ? 0.855 -4.508 4.782 1.00 97.19 84 LEU A C 1
ATOM 644 O O . LEU A 1 84 ? 0.093 -4.622 5.739 1.00 97.19 84 LEU A O 1
ATOM 648 N N . LEU A 1 85 ? 0.737 -5.278 3.696 1.00 96.56 85 LEU A N 1
ATOM 649 C CA . LEU A 1 85 ? -0.285 -6.327 3.576 1.00 96.56 85 LEU A CA 1
ATOM 650 C C . LEU A 1 85 ? -0.140 -7.412 4.645 1.00 96.56 85 LEU A C 1
ATOM 652 O O . LEU A 1 85 ? -1.142 -7.895 5.164 1.00 96.56 85 LEU A O 1
ATOM 656 N N . GLY A 1 86 ? 1.092 -7.775 5.009 1.00 94.69 86 GLY A N 1
ATOM 657 C CA . GLY A 1 86 ? 1.344 -8.705 6.109 1.00 94.69 86 GLY A CA 1
ATOM 658 C C . GLY A 1 86 ? 0.773 -8.202 7.436 1.00 94.69 86 GLY A C 1
ATOM 659 O O . GLY A 1 86 ? 0.134 -8.967 8.159 1.00 94.69 86 GLY A O 1
ATOM 660 N N . VAL A 1 87 ? 0.953 -6.910 7.730 1.00 93.75 87 VAL A N 1
ATOM 661 C CA . VAL A 1 87 ? 0.382 -6.267 8.923 1.00 93.75 87 VAL A CA 1
ATOM 662 C C . VAL A 1 87 ? -1.142 -6.211 8.837 1.00 93.75 87 VAL A C 1
ATOM 664 O O . VAL A 1 87 ? -1.809 -6.647 9.771 1.00 93.75 87 VAL A O 1
ATOM 667 N N . LEU A 1 88 ? -1.702 -5.734 7.723 1.00 92.88 88 LEU A N 1
ATOM 668 C CA . LEU A 1 88 ? -3.153 -5.602 7.546 1.00 92.88 88 LEU A CA 1
ATOM 669 C C . LEU A 1 88 ? -3.874 -6.948 7.676 1.00 92.88 88 LEU A C 1
ATOM 671 O O . LEU A 1 88 ? -4.868 -7.037 8.388 1.00 92.88 88 LEU A O 1
ATOM 675 N N . ASN A 1 89 ? -3.336 -8.014 7.081 1.00 90.88 89 ASN A N 1
ATOM 676 C CA . ASN A 1 89 ? -3.909 -9.355 7.191 1.00 90.88 89 ASN A CA 1
ATOM 677 C C . ASN A 1 89 ? -3.858 -9.892 8.635 1.00 90.88 89 ASN A C 1
ATOM 679 O O . ASN A 1 89 ? -4.823 -10.486 9.125 1.00 90.88 89 ASN A O 1
ATOM 683 N N . ALA A 1 90 ? -2.751 -9.652 9.350 1.00 88.75 90 ALA A N 1
ATOM 684 C CA . ALA A 1 90 ? -2.632 -10.036 10.756 1.00 88.75 90 ALA A CA 1
ATOM 685 C C . ALA A 1 90 ? -3.675 -9.319 11.628 1.00 88.75 90 ALA A C 1
ATOM 687 O O . ALA A 1 90 ? -4.294 -9.946 12.485 1.00 88.75 90 ALA A O 1
ATOM 688 N N . VAL A 1 91 ? -3.904 -8.030 11.368 1.00 87.31 91 VAL A N 1
ATOM 689 C CA . VAL A 1 91 ? -4.886 -7.218 12.092 1.00 87.31 91 VAL A CA 1
ATOM 690 C C . VAL A 1 91 ? -6.319 -7.620 11.739 1.00 87.31 91 VAL A C 1
ATOM 692 O O . VAL A 1 91 ? -7.116 -7.873 12.636 1.00 87.31 91 VAL A O 1
ATOM 695 N N . ASN A 1 92 ? -6.653 -7.758 10.454 1.00 83.31 92 ASN A N 1
ATOM 696 C CA . ASN A 1 92 ? -8.000 -8.136 10.011 1.00 83.31 92 ASN A CA 1
ATOM 697 C C . ASN A 1 92 ? -8.422 -9.523 10.523 1.00 83.31 92 ASN A C 1
ATOM 699 O O . ASN A 1 92 ? -9.600 -9.755 10.796 1.00 83.31 92 ASN A O 1
ATOM 703 N N . THR A 1 93 ? -7.462 -10.431 10.721 1.00 78.75 93 THR A N 1
ATOM 704 C CA . THR A 1 93 ? -7.717 -11.736 11.349 1.00 78.75 93 THR A CA 1
ATOM 705 C C . THR A 1 93 ? -8.112 -11.611 12.831 1.00 78.75 93 THR A C 1
ATOM 707 O O . THR A 1 93 ? -8.898 -12.428 13.318 1.00 78.75 93 THR A O 1
ATOM 710 N N . ASP A 1 94 ? -7.590 -10.606 13.542 1.00 76.88 94 ASP A N 1
ATOM 711 C CA . ASP A 1 94 ? -7.800 -10.400 14.983 1.00 76.88 94 ASP A CA 1
ATOM 712 C C . ASP A 1 94 ? -9.058 -9.565 15.285 1.00 76.88 94 ASP A C 1
ATOM 714 O O . ASP A 1 94 ? -9.820 -9.893 16.195 1.00 76.88 94 ASP A O 1
ATOM 718 N N . VAL A 1 95 ? -9.326 -8.525 14.485 1.00 69.81 95 VAL A N 1
ATOM 719 C CA . VAL A 1 95 ? -10.370 -7.524 14.777 1.00 69.81 95 VAL A CA 1
ATOM 720 C C . VAL A 1 95 ? -11.780 -7.968 14.354 1.00 69.81 95 VAL A C 1
ATOM 722 O O . VAL A 1 95 ? -12.737 -7.467 14.927 1.00 69.81 95 VAL A O 1
ATOM 725 N N . LYS A 1 96 ? -11.915 -8.947 13.439 1.00 60.97 96 LYS A N 1
ATOM 726 C CA . LYS A 1 96 ? -13.175 -9.482 12.861 1.00 60.97 96 LYS A CA 1
ATOM 727 C C . LYS A 1 96 ? -14.232 -8.412 12.516 1.00 60.97 96 LYS A C 1
ATOM 729 O O . LYS A 1 96 ? -14.921 -7.893 13.384 1.00 60.97 96 LYS A O 1
ATOM 734 N N . ASP A 1 97 ? -14.457 -8.218 11.216 1.00 64.88 97 ASP A N 1
ATOM 735 C CA . ASP A 1 97 ? -15.501 -7.356 10.626 1.00 64.88 97 ASP A CA 1
ATOM 736 C C . ASP A 1 97 ? -15.239 -5.835 10.663 1.00 64.88 97 ASP A C 1
ATOM 738 O O . ASP A 1 97 ? -16.179 -5.038 10.689 1.00 64.88 97 ASP A O 1
ATOM 742 N N . ASP A 1 98 ? -13.978 -5.402 10.557 1.00 77.56 98 ASP A N 1
ATOM 743 C CA . ASP A 1 98 ? -13.677 -4.002 10.235 1.00 77.56 98 ASP A CA 1
ATOM 744 C C . ASP A 1 98 ? -13.695 -3.763 8.715 1.00 77.56 98 ASP A C 1
ATOM 746 O O . ASP A 1 98 ? -12.739 -4.038 7.981 1.00 77.56 98 ASP A O 1
ATOM 750 N N . GLY A 1 99 ? -14.817 -3.224 8.232 1.00 82.75 99 GLY A N 1
ATOM 751 C CA . GLY A 1 99 ? -15.003 -2.903 6.819 1.00 82.75 99 GLY A CA 1
ATOM 752 C 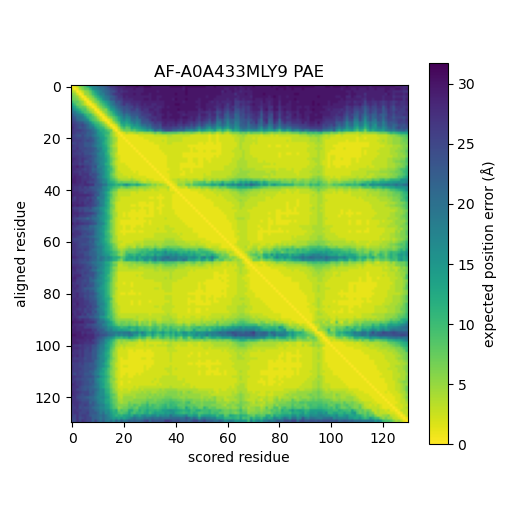C . GLY A 1 99 ? -14.047 -1.830 6.282 1.00 82.75 99 GLY A C 1
ATOM 753 O O . GLY A 1 99 ? -13.742 -1.849 5.089 1.00 82.75 99 GLY A O 1
ATOM 754 N N . LEU A 1 100 ? -13.550 -0.919 7.127 1.00 87.81 100 LEU A N 1
ATOM 755 C CA . LEU A 1 100 ? -12.599 0.113 6.709 1.00 87.81 100 LEU A CA 1
ATOM 756 C C . LEU A 1 100 ? -11.198 -0.478 6.553 1.00 87.81 100 LEU A C 1
ATOM 758 O O . LEU A 1 100 ? -10.556 -0.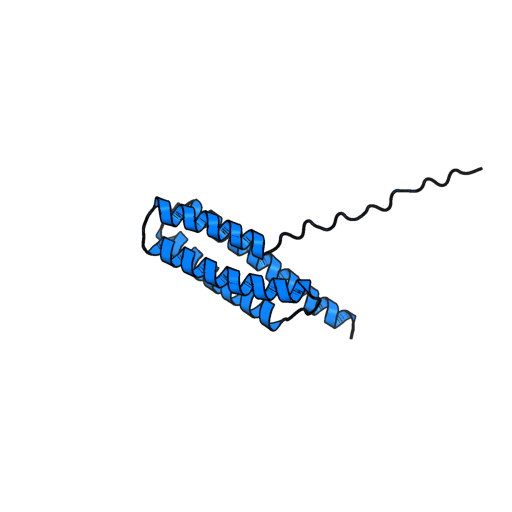232 5.534 1.00 87.81 100 LEU A O 1
ATOM 762 N N . LEU A 1 101 ? -10.742 -1.320 7.485 1.00 87.94 101 LEU A N 1
ATOM 763 C CA . LEU A 1 101 ? -9.439 -1.985 7.345 1.00 87.94 101 LEU A CA 1
ATOM 764 C C . LEU A 1 101 ? -9.398 -2.970 6.176 1.00 87.94 101 LEU A C 1
ATOM 766 O O . LEU A 1 101 ? -8.378 -3.059 5.489 1.00 87.94 101 LEU A O 1
ATOM 770 N N . HIS A 1 102 ? -10.499 -3.660 5.879 1.00 91.12 102 HIS A N 1
ATOM 771 C CA . HIS A 1 102 ? -10.588 -4.465 4.658 1.00 91.12 102 HIS A CA 1
ATOM 772 C C . HIS A 1 102 ? -10.583 -3.617 3.378 1.00 91.12 102 HIS A C 1
ATOM 774 O O . HIS A 1 102 ? -10.017 -4.034 2.361 1.00 91.12 102 HIS A O 1
ATOM 780 N N . ALA A 1 103 ? -11.176 -2.420 3.403 1.00 91.94 103 ALA A N 1
ATOM 781 C CA . ALA A 1 103 ? -11.089 -1.493 2.279 1.00 91.94 103 ALA A CA 1
ATOM 782 C C . ALA A 1 103 ? -9.644 -1.007 2.066 1.00 91.94 103 ALA A C 1
ATOM 784 O O . ALA A 1 103 ? -9.158 -1.039 0.935 1.00 91.94 103 ALA A O 1
ATOM 785 N N . VAL A 1 104 ? -8.932 -0.652 3.143 1.00 93.75 104 VAL A N 1
ATOM 786 C CA . VAL A 1 104 ? -7.498 -0.311 3.103 1.00 93.75 104 VAL A CA 1
ATOM 787 C C . VAL A 1 104 ? -6.686 -1.466 2.517 1.00 93.75 104 VAL A C 1
ATOM 789 O O . VAL A 1 104 ? -5.937 -1.262 1.566 1.00 93.75 104 VAL A O 1
ATOM 792 N N . GLU A 1 105 ? -6.865 -2.688 3.022 1.00 94.88 105 GLU A N 1
ATOM 793 C CA . GLU A 1 105 ? -6.192 -3.887 2.505 1.00 94.88 105 GLU A CA 1
ATOM 794 C C . GLU A 1 105 ? -6.423 -4.071 1.001 1.00 94.88 105 GLU A C 1
ATOM 796 O O . GLU A 1 105 ? -5.474 -4.279 0.245 1.00 94.88 105 GLU A O 1
ATOM 801 N N . THR A 1 106 ? -7.667 -3.917 0.547 1.00 94.56 106 THR A N 1
ATOM 802 C CA . THR A 1 106 ? -8.021 -4.034 -0.872 1.00 94.56 106 THR A CA 1
ATOM 803 C C . THR A 1 106 ? -7.291 -2.998 -1.728 1.00 94.56 106 THR A C 1
ATOM 805 O O . THR A 1 106 ? -6.758 -3.338 -2.785 1.00 94.56 106 THR A O 1
ATOM 808 N N . LEU A 1 107 ? -7.226 -1.744 -1.278 1.00 96.06 107 LEU A N 1
ATOM 809 C CA . LEU A 1 107 ? -6.522 -0.677 -1.994 1.00 96.06 107 LEU A CA 1
ATOM 810 C C . LEU A 1 107 ? -5.014 -0.952 -2.064 1.00 96.06 107 LEU A C 1
ATOM 812 O O . LEU A 1 107 ? -4.414 -0.828 -3.132 1.00 96.06 107 LEU A O 1
ATOM 816 N N . VAL A 1 108 ? -4.411 -1.425 -0.970 1.00 96.56 108 VAL A N 1
ATOM 817 C CA . VAL A 1 108 ? -2.987 -1.794 -0.939 1.00 96.56 108 VAL A CA 1
ATOM 818 C C . VAL A 1 108 ? -2.695 -2.975 -1.879 1.00 96.56 108 VAL A C 1
ATOM 820 O O . VAL A 1 108 ? -1.684 -2.955 -2.584 1.00 96.56 108 VAL A O 1
ATOM 823 N N . ILE A 1 109 ? -3.587 -3.973 -1.972 1.00 96.44 109 ILE A N 1
ATOM 824 C CA . ILE A 1 109 ? -3.475 -5.073 -2.952 1.00 96.44 109 ILE A CA 1
ATOM 825 C C . ILE A 1 109 ? -3.448 -4.520 -4.381 1.00 96.44 109 ILE A C 1
ATOM 827 O O . ILE A 1 109 ? -2.608 -4.927 -5.187 1.00 96.44 109 ILE A O 1
ATOM 831 N N . VAL A 1 110 ? -4.353 -3.591 -4.698 1.00 95.50 110 VAL A N 1
ATOM 832 C CA . VAL A 1 110 ? -4.445 -2.984 -6.033 1.00 95.50 110 VAL A CA 1
ATOM 833 C C . VAL A 1 110 ? -3.177 -2.195 -6.368 1.00 95.50 110 VAL A C 1
ATOM 835 O O . VAL A 1 110 ? -2.610 -2.401 -7.443 1.00 95.50 110 VAL A O 1
ATOM 838 N N . ALA A 1 111 ? -2.694 -1.351 -5.450 1.00 94.94 111 ALA A N 1
ATOM 839 C CA . ALA A 1 111 ? -1.464 -0.585 -5.644 1.00 94.94 111 ALA A CA 1
ATOM 840 C C . ALA A 1 111 ? -0.250 -1.505 -5.852 1.00 94.94 111 ALA A C 1
ATOM 842 O O . ALA A 1 111 ? 0.557 -1.289 -6.759 1.00 94.94 111 ALA A O 1
ATOM 843 N N . LYS A 1 112 ? -0.146 -2.584 -5.065 1.00 95.62 112 LYS A N 1
ATOM 844 C CA . LYS A 1 112 ? 0.943 -3.554 -5.213 1.00 95.62 112 LYS A CA 1
ATOM 845 C C . LYS A 1 112 ? 0.895 -4.257 -6.566 1.00 95.62 112 LYS A C 1
ATOM 847 O O . LYS A 1 112 ? 1.919 -4.356 -7.237 1.00 95.62 112 LYS A O 1
ATOM 852 N N . ALA A 1 113 ? -0.281 -4.722 -6.982 1.00 94.31 113 ALA A N 1
ATOM 853 C CA . ALA A 1 113 ? -0.443 -5.417 -8.255 1.00 94.31 113 ALA A CA 1
ATOM 854 C C . ALA A 1 113 ? -0.022 -4.544 -9.450 1.00 94.31 113 ALA A C 1
ATOM 856 O O . ALA A 1 113 ? 0.507 -5.064 -10.431 1.00 94.31 113 ALA A O 1
ATOM 857 N N . GLN A 1 114 ? -0.220 -3.227 -9.359 1.00 92.56 114 GLN A N 1
ATOM 858 C CA . GLN A 1 114 ? 0.231 -2.270 -10.371 1.00 92.56 114 GLN A CA 1
ATOM 859 C C . GLN A 1 114 ? 1.758 -2.144 -10.393 1.00 92.56 114 GLN A C 1
ATOM 861 O O . GLN A 1 114 ? 2.355 -2.328 -11.450 1.00 92.56 114 GLN A O 1
ATOM 866 N N . ILE A 1 115 ? 2.400 -1.952 -9.235 1.00 91.94 115 ILE A N 1
ATOM 867 C CA . ILE A 1 115 ? 3.871 -1.910 -9.134 1.00 91.94 115 ILE A CA 1
ATOM 868 C C . ILE A 1 115 ? 4.511 -3.212 -9.649 1.00 91.94 115 ILE A C 1
ATOM 870 O O . ILE A 1 115 ? 5.506 -3.183 -10.375 1.00 91.94 115 ILE A O 1
ATOM 874 N N . ASP A 1 116 ? 3.931 -4.366 -9.317 1.00 92.44 116 ASP A N 1
ATOM 875 C CA . ASP A 1 116 ? 4.406 -5.669 -9.795 1.00 92.44 116 ASP A CA 1
ATOM 876 C C . ASP A 1 116 ? 4.240 -5.819 -11.316 1.00 92.44 116 ASP A C 1
ATOM 878 O O . ASP A 1 116 ? 5.100 -6.396 -11.991 1.00 92.44 116 ASP A O 1
ATOM 882 N N . ALA A 1 117 ? 3.144 -5.295 -11.871 1.00 89.56 117 ALA A N 1
ATOM 883 C CA . ALA A 1 117 ? 2.911 -5.293 -13.308 1.00 89.56 117 ALA A CA 1
ATOM 884 C C . ALA A 1 117 ? 3.935 -4.414 -14.042 1.00 89.56 117 ALA A C 1
ATOM 886 O O . ALA A 1 117 ? 4.478 -4.857 -15.058 1.00 89.56 117 ALA A O 1
ATOM 887 N N . ASP A 1 118 ? 4.253 -3.233 -13.509 1.00 86.50 118 ASP A N 1
ATOM 888 C CA . ASP A 1 118 ? 5.282 -2.339 -14.055 1.00 86.50 118 ASP A CA 1
ATOM 889 C C . ASP A 1 118 ? 6.658 -3.023 -14.047 1.00 86.50 118 ASP A C 1
ATOM 891 O O . ASP A 1 118 ? 7.353 -3.061 -15.070 1.00 86.50 118 ASP A O 1
ATOM 895 N N . ASN A 1 119 ? 6.999 -3.683 -12.933 1.00 85.19 119 ASN A N 1
ATOM 896 C CA . ASN A 1 119 ? 8.199 -4.512 -12.804 1.00 85.19 119 ASN A CA 1
ATOM 897 C C . ASN A 1 119 ? 8.288 -5.580 -13.902 1.00 85.19 119 ASN A C 1
ATOM 899 O O . ASN A 1 119 ? 9.314 -5.737 -14.575 1.00 85.19 119 ASN A O 1
ATOM 903 N N . PHE A 1 120 ? 7.201 -6.325 -14.102 1.00 85.62 120 PHE A N 1
ATOM 904 C CA . PHE A 1 120 ? 7.151 -7.397 -15.087 1.00 85.62 120 PHE A CA 1
ATOM 905 C C . PHE A 1 120 ? 7.266 -6.873 -16.525 1.00 85.62 120 PHE A C 1
ATOM 907 O O . PHE A 1 120 ? 7.988 -7.454 -17.343 1.00 85.62 120 PHE A O 1
ATOM 914 N N . GLN A 1 121 ? 6.590 -5.767 -16.845 1.00 85.38 121 GLN A N 1
ATOM 915 C CA . GLN A 1 121 ? 6.658 -5.152 -18.170 1.00 85.38 121 GLN A CA 1
ATOM 916 C C . GLN A 1 121 ? 8.068 -4.654 -18.495 1.00 85.38 121 GLN A C 1
ATOM 918 O O . GLN A 1 121 ? 8.564 -4.929 -19.591 1.00 85.38 121 GLN A O 1
ATOM 923 N N . ALA A 1 122 ? 8.751 -4.014 -17.545 1.00 82.12 122 ALA A N 1
ATOM 924 C CA . ALA A 1 122 ? 10.123 -3.549 -17.734 1.00 82.12 122 ALA A CA 1
ATOM 925 C C . ALA A 1 122 ? 11.113 -4.706 -17.974 1.00 82.12 122 ALA A C 1
ATOM 927 O O . ALA A 1 122 ? 11.982 -4.631 -18.852 1.00 82.12 122 ALA A O 1
ATOM 928 N N . VAL A 1 123 ? 10.948 -5.827 -17.261 1.00 80.69 123 VAL A N 1
ATOM 929 C CA . VAL A 1 123 ? 11.752 -7.038 -17.496 1.00 80.69 123 VAL A CA 1
ATOM 930 C C . VAL A 1 123 ? 11.501 -7.598 -18.899 1.00 80.69 123 VAL A C 1
ATOM 932 O O . VAL A 1 123 ? 12.454 -7.926 -19.604 1.00 80.69 123 VAL A O 1
ATOM 935 N N . ARG A 1 124 ? 10.248 -7.661 -19.363 1.00 81.19 124 ARG A N 1
ATOM 936 C CA . ARG A 1 124 ? 9.959 -8.137 -20.728 1.00 81.19 124 ARG A CA 1
ATOM 937 C C . ARG A 1 124 ? 10.500 -7.199 -21.804 1.00 81.19 124 ARG A C 1
ATOM 939 O O . ARG A 1 124 ? 11.033 -7.682 -22.798 1.00 81.19 124 ARG A O 1
ATOM 946 N N . ALA A 1 125 ? 10.393 -5.885 -21.613 1.00 78.06 125 ALA A N 1
ATOM 947 C CA . ALA A 1 125 ? 10.912 -4.903 -22.561 1.00 78.06 125 ALA A CA 1
ATOM 948 C C . ALA A 1 125 ? 12.435 -5.031 -22.740 1.00 78.06 125 ALA A C 1
ATOM 950 O O . ALA A 1 125 ? 12.920 -5.011 -23.869 1.00 78.06 125 ALA A O 1
ATOM 951 N N . SER A 1 126 ? 13.179 -5.251 -21.650 1.00 74.00 126 SER A N 1
ATOM 952 C CA . SER A 1 126 ? 14.634 -5.455 -21.724 1.00 74.00 126 SER A CA 1
ATOM 953 C C . SER A 1 126 ? 15.033 -6.773 -22.402 1.00 74.00 126 SER A C 1
ATOM 955 O O . SER A 1 126 ? 16.034 -6.804 -23.109 1.00 74.00 126 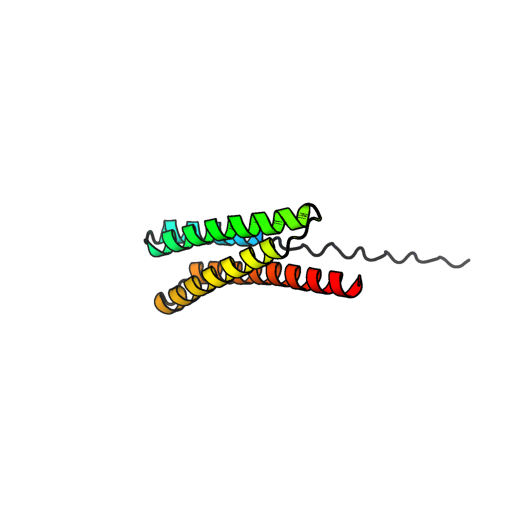SER A O 1
ATOM 957 N N . GLN A 1 127 ? 14.236 -7.838 -22.263 1.00 75.38 127 GLN A N 1
ATOM 958 C CA . GLN A 1 127 ? 14.475 -9.119 -22.946 1.00 75.38 127 GLN A CA 1
ATOM 959 C C . GLN A 1 127 ? 14.207 -9.073 -24.455 1.00 75.38 127 GLN A C 1
ATOM 961 O O . GLN A 1 127 ? 14.844 -9.805 -25.201 1.00 75.38 127 GLN A O 1
ATOM 966 N N . VAL A 1 128 ? 13.253 -8.254 -24.909 1.00 75.94 128 VAL A N 1
ATOM 967 C CA . VAL A 1 128 ? 12.925 -8.108 -26.341 1.00 75.94 128 VAL A CA 1
ATOM 968 C C . VAL A 1 128 ? 13.915 -7.182 -27.062 1.00 75.94 128 VAL A C 1
ATOM 970 O O . VAL A 1 128 ? 14.046 -7.259 -28.281 1.00 75.94 128 VAL A O 1
ATOM 973 N N . ALA A 1 129 ? 14.605 -6.307 -26.326 1.00 63.62 129 ALA A N 1
ATOM 974 C CA . ALA A 1 129 ? 15.588 -5.367 -26.865 1.00 63.62 129 ALA A CA 1
ATOM 975 C C . ALA A 1 129 ? 17.032 -5.913 -26.922 1.00 63.62 129 ALA A C 1
ATOM 977 O O . ALA A 1 129 ? 17.906 -5.222 -27.450 1.00 63.62 129 ALA A O 1
ATOM 978 N N . ALA A 1 130 ? 17.281 -7.104 -26.366 1.00 54.62 130 ALA A N 1
ATOM 979 C CA . ALA A 1 130 ? 18.577 -7.792 -26.344 1.00 54.62 130 ALA A CA 1
ATOM 980 C C . ALA A 1 130 ? 18.703 -8.807 -27.491 1.00 54.62 130 ALA A C 1
ATOM 982 O O . ALA A 1 130 ? 19.834 -8.954 -28.008 1.00 54.62 130 ALA A O 1
#

Organism: NCBI:txid1775474

Secondary structure (DSSP, 8-state):
-------------------HHHHHHHHHHHHHHHHHHH--HHHHHHHHHHHHHHHHHHHHHHHHHTT---HHHHHHHHHHHHHHHHHHHHHHHHH---HHHHHHHHHHHHHHHHHHHHHHHHHHHHHH--

Foldseek 3Di:
DDDDPPDPPPPPPPPPLPQLLVLLVVLLVLLVVVCVPVVDPLSVVLSVLSVVLSVLSVVQSVCVVVVNHDLVSLVVSLVSLVVSLVSLVVVCVVPPDPPSSVSSSVSSVVSNVSSVVSSVVVVVVVVVVD

Mean predicted aligned error: 8.9 Å